Protein AF-A0A959H5J8-F1 (afdb_monomer_lite)

Foldseek 3Di:
DDPPAAADWDPVLWDADPNDIDTHRDPVVSVVCVVCVVVNVVVCVVCVVVVCVVPPPDDDDHDDHDD

Radius of gyration: 12.87 Å; chains: 1; bounding box: 30×24×27 Å

Structure (mmCIF, N/CA/C/O backbone):
data_AF-A0A959H5J8-F1
#
_entry.id   AF-A0A959H5J8-F1
#
loop_
_atom_site.group_PDB
_atom_site.id
_atom_site.type_symbol
_atom_site.label_atom_id
_atom_site.label_alt_id
_atom_site.label_comp_id
_atom_site.label_asym_id
_atom_site.label_entity_id
_atom_site.label_seq_id
_atom_site.pdbx_PDB_ins_code
_atom_site.Cartn_x
_atom_site.Cartn_y
_atom_site.Cartn_z
_atom_site.occupancy
_atom_site.B_iso_or_equiv
_atom_site.auth_seq_id
_atom_site.auth_comp_id
_atom_site.auth_asym_id
_atom_site.auth_atom_id
_atom_site.pdbx_PDB_model_num
ATOM 1 N N . MET A 1 1 ? 16.980 8.332 0.829 1.00 41.22 1 MET A N 1
ATOM 2 C CA . MET A 1 1 ? 17.397 7.736 -0.461 1.00 41.22 1 MET A CA 1
ATOM 3 C C . MET A 1 1 ? 16.709 6.388 -0.637 1.00 41.22 1 MET A C 1
ATOM 5 O O . MET A 1 1 ? 16.746 5.595 0.300 1.00 41.22 1 MET A O 1
ATOM 9 N N . SER A 1 2 ? 16.057 6.152 -1.783 1.00 48.09 2 SER A N 1
ATOM 10 C CA . SER A 1 2 ? 15.530 4.827 -2.162 1.00 48.09 2 SER A CA 1
ATOM 11 C C . SER A 1 2 ? 16.693 3.841 -2.295 1.00 48.09 2 SER A C 1
ATOM 13 O O . SER A 1 2 ? 17.756 4.229 -2.772 1.00 48.09 2 SER A O 1
ATOM 15 N N . ARG A 1 3 ? 16.533 2.594 -1.834 1.00 59.81 3 ARG A N 1
ATOM 16 C CA . ARG A 1 3 ? 17.610 1.584 -1.855 1.00 59.81 3 ARG A CA 1
ATOM 17 C C . ARG A 1 3 ? 17.521 0.605 -3.028 1.00 59.81 3 ARG A C 1
ATOM 19 O O . ARG A 1 3 ? 18.211 -0.400 -2.947 1.00 59.81 3 ARG A O 1
ATOM 26 N N . ASP A 1 4 ? 16.680 0.847 -4.042 1.00 60.41 4 ASP A N 1
ATOM 27 C CA . ASP A 1 4 ? 16.455 -0.036 -5.213 1.00 60.41 4 ASP A CA 1
ATOM 28 C C . ASP A 1 4 ? 16.410 -1.542 -4.876 1.00 60.41 4 ASP A C 1
ATOM 30 O O . ASP A 1 4 ? 16.826 -2.401 -5.647 1.00 60.41 4 ASP A O 1
ATOM 34 N N . ARG A 1 5 ? 15.899 -1.871 -3.684 1.00 64.56 5 ARG A N 1
ATOM 35 C CA . ARG A 1 5 ? 15.810 -3.229 -3.145 1.00 64.56 5 ARG A CA 1
ATOM 36 C C . ARG A 1 5 ? 14.350 -3.557 -2.912 1.00 64.56 5 ARG A C 1
ATOM 38 O O . ARG A 1 5 ? 13.657 -2.816 -2.213 1.00 64.56 5 ARG A O 1
ATOM 45 N N . LEU A 1 6 ? 13.909 -4.680 -3.464 1.00 66.56 6 LEU A N 1
ATOM 46 C CA . LEU A 1 6 ? 12.606 -5.260 -3.169 1.00 66.56 6 LEU A CA 1
ATOM 47 C C . LEU A 1 6 ? 12.722 -6.117 -1.913 1.00 66.56 6 LEU A C 1
ATOM 49 O O . LEU A 1 6 ? 13.448 -7.108 -1.901 1.00 66.56 6 LEU A O 1
ATOM 53 N N . ARG A 1 7 ? 12.008 -5.725 -0.859 1.00 70.38 7 ARG A N 1
ATOM 54 C CA . ARG A 1 7 ? 11.874 -6.538 0.352 1.00 70.38 7 ARG A CA 1
ATOM 55 C C . ARG A 1 7 ? 10.597 -7.371 0.286 1.00 70.38 7 ARG A C 1
ATOM 57 O O . ARG A 1 7 ? 9.607 -6.886 -0.269 1.00 70.38 7 ARG A O 1
ATOM 64 N N . PRO A 1 8 ? 10.602 -8.589 0.850 1.00 75.81 8 PRO A N 1
ATOM 65 C CA . PRO A 1 8 ? 9.375 -9.345 1.033 1.00 75.81 8 PRO A CA 1
ATOM 66 C C . PRO A 1 8 ? 8.413 -8.563 1.933 1.00 75.81 8 PRO A C 1
ATOM 68 O O . PRO A 1 8 ? 8.834 -7.872 2.863 1.00 75.81 8 PRO A O 1
ATOM 71 N N . ILE A 1 9 ? 7.126 -8.649 1.612 1.00 80.00 9 ILE A N 1
ATOM 72 C CA . ILE A 1 9 ? 6.050 -8.078 2.420 1.00 80.00 9 ILE A CA 1
ATOM 73 C C . ILE A 1 9 ? 5.848 -8.941 3.668 1.00 80.00 9 ILE A C 1
ATOM 75 O O . ILE A 1 9 ? 6.012 -10.160 3.592 1.00 80.00 9 ILE A O 1
ATOM 79 N N . ASP A 1 10 ? 5.476 -8.333 4.793 1.00 81.44 10 ASP A N 1
ATOM 80 C CA . ASP A 1 10 ? 5.034 -9.089 5.960 1.00 81.44 10 ASP A CA 1
ATOM 81 C C . ASP A 1 10 ? 3.499 -9.151 5.928 1.00 81.44 10 ASP A C 1
ATOM 83 O O . ASP A 1 10 ? 2.843 -8.130 6.150 1.00 81.44 10 ASP A O 1
ATOM 87 N N . PRO A 1 11 ? 2.894 -10.313 5.623 1.00 80.62 11 PRO A N 1
ATOM 88 C CA . PRO A 1 11 ? 1.444 -10.431 5.513 1.00 80.62 11 PRO A CA 1
ATOM 89 C C . PRO A 1 11 ? 0.723 -10.233 6.852 1.00 80.62 11 PRO A C 1
ATOM 91 O O . PRO A 1 11 ? -0.494 -10.073 6.852 1.00 80.62 11 PRO A O 1
ATOM 94 N N . THR A 1 12 ? 1.438 -10.235 7.982 1.00 86.62 12 THR A N 1
ATOM 95 C CA . THR A 1 12 ? 0.863 -9.937 9.301 1.00 86.62 12 THR A CA 1
ATOM 96 C C . THR A 1 12 ? 0.731 -8.433 9.555 1.00 86.62 12 THR A C 1
ATOM 98 O O . THR A 1 12 ? -0.079 -8.019 10.381 1.00 86.62 12 THR A O 1
ATOM 101 N N . LEU A 1 13 ? 1.471 -7.605 8.807 1.00 85.88 13 LEU A N 1
ATOM 102 C CA . LEU A 1 13 ? 1.467 -6.147 8.914 1.00 85.88 13 LEU A CA 1
ATOM 103 C C . LEU A 1 13 ? 0.593 -5.534 7.821 1.00 85.88 13 LEU A C 1
ATOM 105 O O . LEU A 1 13 ? 1.077 -4.946 6.847 1.00 85.88 13 LEU A O 1
ATOM 109 N N . PHE A 1 14 ? -0.718 -5.680 8.002 1.00 88.69 14 PHE A N 1
ATOM 110 C CA . PHE A 1 14 ? -1.726 -5.156 7.092 1.00 88.69 14 PHE A CA 1
ATOM 111 C C . PHE A 1 14 ? -2.716 -4.224 7.790 1.00 88.69 14 PHE A C 1
ATOM 113 O O . PHE A 1 14 ? -2.940 -4.300 8.995 1.00 88.69 14 PHE A O 1
ATOM 120 N N . GLN A 1 15 ? -3.344 -3.360 7.001 1.00 90.31 15 GLN A N 1
ATOM 121 C CA . GLN A 1 15 ? -4.492 -2.560 7.420 1.00 90.31 15 GLN A CA 1
ATOM 122 C C . GLN A 1 15 ? -5.474 -2.409 6.264 1.00 90.31 15 GLN A C 1
ATOM 124 O O . GLN A 1 15 ? -5.091 -2.472 5.096 1.00 90.31 15 GLN A O 1
ATOM 129 N N . ILE A 1 16 ? -6.744 -2.191 6.593 1.00 90.62 16 ILE A N 1
ATOM 130 C CA . ILE A 1 16 ? -7.778 -1.867 5.612 1.00 90.62 16 ILE A CA 1
ATOM 131 C C . ILE A 1 16 ? -8.076 -0.376 5.730 1.00 90.62 16 ILE A C 1
ATOM 133 O O . ILE A 1 16 ? -8.396 0.102 6.814 1.00 90.62 16 ILE A O 1
ATOM 137 N N . VAL A 1 17 ? -7.955 0.352 4.622 1.00 89.75 17 VAL A N 1
ATOM 138 C CA . VAL A 1 17 ? -8.174 1.805 4.560 1.00 89.75 17 VAL A CA 1
ATOM 139 C C . VAL A 1 17 ? -9.030 2.098 3.338 1.00 89.75 17 VAL A C 1
ATOM 141 O O . VAL A 1 17 ? -8.672 1.688 2.236 1.00 89.75 17 VAL A O 1
ATOM 144 N N . ASP A 1 18 ? -10.184 2.737 3.525 1.00 86.12 18 ASP A N 1
ATOM 145 C CA . ASP A 1 18 ? -11.154 3.028 2.455 1.00 86.12 18 ASP A CA 1
ATOM 146 C C . ASP A 1 18 ? -11.514 1.803 1.593 1.00 86.12 18 ASP A C 1
ATOM 148 O O . ASP A 1 18 ? -11.576 1.869 0.366 1.00 86.12 18 ASP A O 1
ATOM 152 N N . GLY A 1 19 ? -11.677 0.640 2.234 1.00 89.06 19 GLY A N 1
ATOM 153 C CA . GLY A 1 19 ? -11.980 -0.623 1.549 1.00 89.06 19 GLY A CA 1
ATOM 154 C C . GLY A 1 19 ? -10.801 -1.248 0.792 1.00 89.06 19 GLY A C 1
ATOM 155 O O . GLY A 1 19 ? -10.992 -2.217 0.060 1.00 89.06 19 GLY A O 1
ATOM 156 N N . ARG A 1 20 ? -9.580 -0.728 0.964 1.00 88.56 20 ARG A N 1
ATOM 157 C CA . ARG A 1 20 ? -8.361 -1.210 0.300 1.00 88.56 20 ARG A CA 1
ATOM 158 C C . ARG A 1 20 ? -7.429 -1.890 1.294 1.00 88.56 20 ARG A C 1
ATOM 160 O O . ARG A 1 20 ? -7.203 -1.378 2.387 1.00 88.56 20 ARG A O 1
ATOM 167 N N . LEU A 1 21 ? -6.868 -3.032 0.897 1.00 89.69 21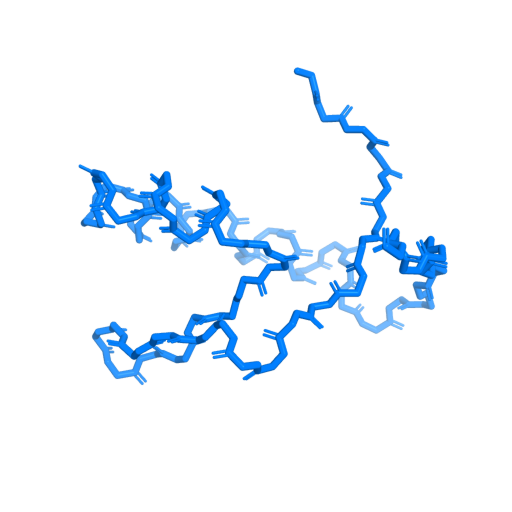 LEU A N 1
ATOM 168 C CA . LEU A 1 21 ? -5.863 -3.750 1.679 1.00 89.69 21 LEU A CA 1
ATOM 169 C C . LEU A 1 21 ? -4.489 -3.102 1.474 1.00 89.69 21 LEU A C 1
ATOM 171 O O . LEU A 1 21 ? -3.901 -3.203 0.398 1.00 89.69 21 LEU A O 1
ATOM 175 N N . MET A 1 22 ? -3.971 -2.474 2.523 1.00 89.12 22 MET A N 1
ATOM 176 C CA . MET A 1 22 ? -2.624 -1.919 2.558 1.00 89.12 22 MET A CA 1
ATOM 177 C C . MET A 1 22 ? -1.705 -2.909 3.265 1.00 89.12 22 MET A C 1
ATOM 179 O O . MET A 1 22 ? -1.915 -3.233 4.433 1.00 89.12 22 MET A O 1
ATOM 183 N N . LEU A 1 23 ? -0.680 -3.381 2.560 1.00 89.12 23 LEU A N 1
ATOM 184 C CA . LEU A 1 23 ? 0.330 -4.284 3.104 1.00 89.12 23 LEU A CA 1
ATOM 185 C C . LEU A 1 23 ? 1.639 -3.528 3.321 1.00 89.12 23 LEU A C 1
ATOM 187 O O . LEU A 1 23 ? 2.041 -2.726 2.476 1.00 89.12 23 LEU A O 1
ATOM 191 N N . GLN A 1 24 ? 2.331 -3.818 4.421 1.00 87.00 24 GLN A N 1
ATOM 192 C CA . GLN A 1 24 ? 3.624 -3.220 4.742 1.00 87.00 24 GLN A CA 1
ATOM 193 C C . GLN A 1 24 ? 4.697 -4.293 4.949 1.00 87.00 24 GLN A C 1
ATOM 195 O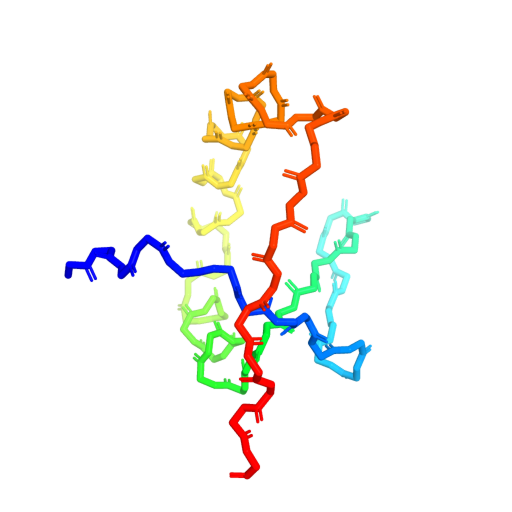 O . GLN A 1 24 ? 4.422 -5.443 5.265 1.00 87.00 24 GLN A O 1
ATOM 200 N N . HIS A 1 25 ? 5.960 -3.922 4.746 1.00 83.25 25 HIS A N 1
ATOM 201 C CA . HIS A 1 25 ? 7.095 -4.848 4.875 1.00 83.25 25 HIS A CA 1
ATOM 202 C C . HIS A 1 25 ? 7.818 -4.741 6.229 1.00 83.25 25 HIS A C 1
ATOM 204 O O . HIS A 1 25 ? 8.808 -5.429 6.458 1.00 83.25 25 HIS A O 1
ATOM 210 N N . SER A 1 26 ? 7.419 -3.802 7.094 1.00 86.25 26 SER A N 1
ATOM 211 C CA . SER A 1 26 ? 7.997 -3.634 8.432 1.00 86.25 26 SER A CA 1
ATOM 212 C C . SER A 1 26 ? 7.099 -2.791 9.333 1.00 86.25 26 SER A C 1
ATOM 214 O O . SER A 1 26 ? 6.393 -1.899 8.854 1.00 86.25 26 SER A O 1
ATOM 216 N N . GLN A 1 27 ? 7.202 -2.999 10.650 1.00 86.81 27 GLN A N 1
ATOM 217 C CA . GLN A 1 27 ? 6.451 -2.221 11.642 1.00 86.81 27 GLN A CA 1
ATOM 218 C C . GLN A 1 27 ? 6.772 -0.724 11.557 1.00 86.81 27 GLN A C 1
ATOM 220 O O . GLN A 1 27 ? 5.908 0.125 11.742 1.00 86.81 27 GLN A O 1
ATOM 225 N N . LYS A 1 28 ? 8.018 -0.375 11.216 1.00 87.38 28 LYS A N 1
ATOM 226 C CA . LYS A 1 28 ? 8.420 1.021 11.025 1.00 87.38 28 LYS A CA 1
ATOM 227 C C . LYS A 1 28 ? 7.701 1.668 9.839 1.00 87.38 28 LYS A C 1
ATOM 229 O O . LYS A 1 28 ? 7.261 2.805 9.959 1.00 87.38 28 LYS A O 1
ATOM 234 N N . ALA A 1 29 ? 7.590 0.962 8.710 1.00 85.69 29 ALA A N 1
ATOM 235 C CA . ALA A 1 29 ? 6.863 1.463 7.544 1.00 85.69 29 ALA A CA 1
ATOM 236 C C . ALA A 1 29 ? 5.371 1.626 7.853 1.00 85.69 29 ALA A C 1
ATOM 238 O O . ALA A 1 29 ? 4.790 2.643 7.496 1.00 85.69 29 ALA A O 1
ATOM 239 N N . TYR A 1 30 ? 4.792 0.670 8.584 1.00 89.12 30 TYR A N 1
ATOM 240 C CA . TYR A 1 30 ? 3.427 0.768 9.092 1.00 89.12 30 TYR A CA 1
ATOM 241 C C . TYR A 1 30 ? 3.228 2.014 9.964 1.00 89.12 30 TYR A C 1
ATOM 243 O O . TYR A 1 30 ? 2.322 2.801 9.711 1.00 89.12 30 TYR A O 1
ATOM 251 N N . ASN A 1 31 ? 4.100 2.249 10.947 1.00 91.19 31 ASN A N 1
ATOM 252 C CA . ASN A 1 31 ? 3.977 3.404 11.837 1.00 91.19 31 ASN A CA 1
ATOM 253 C C . ASN A 1 31 ? 4.088 4.728 11.062 1.00 91.19 31 ASN A C 1
ATOM 255 O O . ASN A 1 31 ? 3.211 5.573 11.189 1.00 91.19 31 ASN A O 1
ATOM 259 N N . LEU A 1 32 ? 5.098 4.868 10.193 1.00 90.12 32 L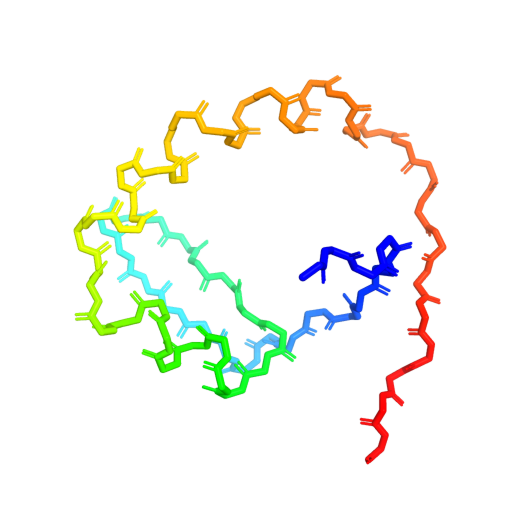EU A N 1
ATOM 260 C CA . LEU A 1 32 ? 5.282 6.060 9.350 1.00 90.12 32 LEU A CA 1
ATOM 261 C C . LEU A 1 32 ? 4.102 6.299 8.400 1.00 90.12 32 LEU A C 1
ATOM 263 O O . LEU A 1 32 ? 3.737 7.441 8.132 1.00 90.12 32 LEU A O 1
ATOM 267 N N . PHE A 1 33 ? 3.502 5.227 7.879 1.00 88.88 33 PHE A N 1
ATOM 268 C CA . PHE A 1 33 ? 2.319 5.338 7.033 1.00 88.88 33 PHE A CA 1
ATOM 269 C C . PHE A 1 33 ? 1.125 5.892 7.825 1.00 88.88 33 PHE A C 1
ATOM 271 O O . PHE A 1 33 ? 0.403 6.748 7.319 1.00 88.88 33 PHE A O 1
ATOM 278 N N . ASN A 1 34 ? 0.968 5.462 9.080 1.00 91.38 34 ASN A N 1
ATOM 279 C CA . ASN A 1 34 ? -0.123 5.879 9.961 1.00 91.38 34 ASN A CA 1
ATOM 280 C C . ASN A 1 34 ? 0.089 7.242 10.645 1.00 91.38 34 ASN A C 1
ATOM 282 O O . ASN A 1 34 ? -0.886 7.822 11.108 1.00 91.38 34 ASN A O 1
ATOM 286 N N . GLU A 1 35 ? 1.306 7.797 10.669 1.00 93.25 35 GLU A N 1
ATOM 287 C CA . GLU A 1 35 ? 1.550 9.169 11.157 1.00 93.25 35 GLU A CA 1
ATOM 288 C C . GLU A 1 35 ? 0.768 10.227 10.360 1.00 93.25 35 GLU A C 1
ATOM 290 O O . GLU A 1 35 ? 0.357 11.246 10.910 1.00 93.25 35 GLU A O 1
ATOM 295 N N . ASN A 1 36 ? 0.541 9.981 9.067 1.00 92.25 36 ASN A N 1
ATOM 296 C CA . ASN A 1 36 ? -0.305 10.810 8.212 1.00 92.25 36 ASN A CA 1
ATOM 297 C C . ASN A 1 36 ? -1.045 9.929 7.203 1.00 92.25 36 ASN A C 1
ATOM 299 O O . ASN A 1 36 ? -0.720 9.915 6.012 1.00 92.25 36 ASN A O 1
ATOM 303 N N . LEU A 1 37 ? -2.012 9.163 7.708 1.00 90.06 37 LEU A N 1
ATOM 304 C CA . LEU A 1 37 ? -2.736 8.163 6.931 1.00 90.06 37 LEU A CA 1
ATOM 305 C C . LEU A 1 37 ? -3.352 8.757 5.656 1.00 90.06 37 LEU A C 1
ATOM 307 O O . LEU A 1 37 ? -3.011 8.326 4.558 1.00 90.06 37 LEU A O 1
ATOM 311 N N . ASP A 1 38 ? -4.178 9.795 5.787 1.00 90.56 38 ASP A N 1
ATOM 312 C CA . ASP A 1 38 ? -4.901 10.399 4.661 1.00 90.56 38 ASP A CA 1
ATOM 313 C C . ASP A 1 38 ? -3.953 10.983 3.605 1.00 90.56 38 ASP A C 1
ATOM 315 O O . ASP A 1 38 ? -4.144 10.806 2.398 1.00 90.56 38 ASP A O 1
ATOM 319 N N . GLY A 1 39 ? -2.884 11.654 4.050 1.00 92.81 39 GLY A N 1
ATOM 320 C CA . GLY A 1 39 ? -1.867 12.199 3.156 1.00 92.81 39 GLY A CA 1
ATOM 321 C C . GLY A 1 39 ? -1.125 11.102 2.397 1.00 92.81 39 GLY A C 1
ATOM 322 O O . GLY A 1 39 ? -0.937 11.200 1.184 1.00 92.81 39 GLY A O 1
ATOM 323 N N . ASN A 1 40 ? -0.746 10.030 3.091 1.00 91.00 40 ASN A N 1
ATOM 324 C CA . ASN A 1 40 ? -0.033 8.909 2.493 1.00 91.00 40 ASN A CA 1
ATOM 325 C C . ASN A 1 40 ? -0.920 8.089 1.544 1.00 91.00 40 ASN A C 1
ATOM 327 O O . ASN A 1 40 ? -0.436 7.658 0.497 1.00 91.00 40 ASN A O 1
ATOM 331 N N . VAL A 1 41 ? -2.214 7.938 1.844 1.00 91.19 41 VAL A N 1
ATOM 332 C CA . VAL A 1 41 ? -3.205 7.330 0.937 1.00 91.19 41 VAL A CA 1
ATOM 333 C C . VAL A 1 41 ? -3.363 8.172 -0.329 1.00 91.19 41 VAL A C 1
ATOM 335 O O . VAL A 1 41 ? -3.302 7.642 -1.436 1.00 91.19 41 VAL A O 1
ATOM 338 N N . LYS A 1 42 ? -3.459 9.499 -0.206 1.00 92.75 42 LYS A N 1
ATOM 339 C CA . LYS A 1 42 ? -3.551 10.388 -1.373 1.00 92.75 42 LYS A CA 1
ATOM 340 C C . LYS A 1 42 ? -2.303 10.331 -2.260 1.00 92.75 42 LYS A C 1
ATOM 342 O O . LYS A 1 42 ? -2.402 10.373 -3.486 1.00 92.75 42 LYS A O 1
ATOM 347 N N . LEU A 1 43 ? -1.118 10.235 -1.654 1.00 90.88 43 LEU A N 1
ATOM 348 C CA . LEU A 1 43 ? 0.133 10.049 -2.394 1.00 90.88 43 LEU A CA 1
ATOM 349 C C . LEU A 1 43 ? 0.169 8.679 -3.083 1.00 90.88 43 LEU A C 1
ATOM 351 O O . LEU A 1 43 ? 0.574 8.594 -4.242 1.00 90.88 43 LEU A O 1
ATOM 355 N N . ALA A 1 44 ? -0.277 7.621 -2.401 1.00 89.31 44 ALA A N 1
ATOM 356 C CA . ALA A 1 44 ? -0.403 6.286 -2.977 1.00 89.31 44 ALA A CA 1
ATOM 357 C C . ALA A 1 44 ? -1.295 6.296 -4.229 1.00 89.31 44 ALA A C 1
ATOM 359 O O . ALA A 1 44 ? -0.873 5.803 -5.275 1.00 89.31 44 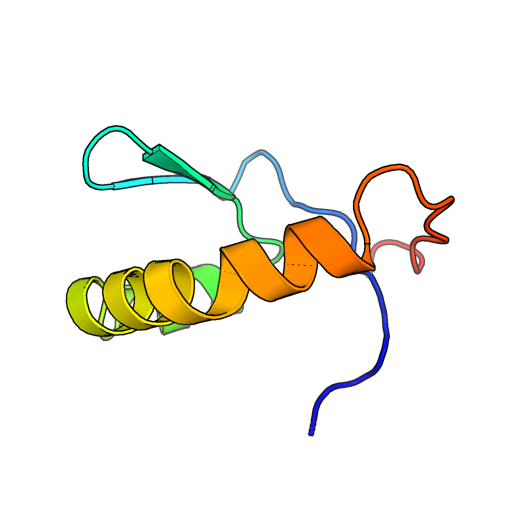ALA A O 1
ATOM 360 N N . ASP A 1 45 ? -2.448 6.961 -4.166 1.00 89.75 45 ASP A N 1
ATOM 361 C CA . ASP A 1 45 ? -3.382 7.087 -5.291 1.00 89.75 45 ASP A CA 1
ATOM 362 C C . ASP A 1 45 ? -2.761 7.770 -6.513 1.00 89.75 45 ASP A C 1
ATOM 364 O O . ASP A 1 45 ? -3.021 7.375 -7.650 1.00 89.75 45 ASP A O 1
ATOM 368 N N . GLY A 1 46 ? -1.883 8.751 -6.292 1.00 92.00 46 GLY A N 1
ATOM 369 C CA . GLY A 1 46 ? -1.162 9.430 -7.368 1.00 92.00 46 GLY A CA 1
ATOM 370 C C . GLY A 1 46 ? 0.005 8.623 -7.947 1.00 92.00 46 GLY A C 1
ATOM 371 O O . GLY A 1 46 ? 0.205 8.602 -9.162 1.00 92.00 46 GLY A O 1
ATOM 372 N N . TYR A 1 47 ? 0.802 7.962 -7.102 1.00 89.69 47 TYR A N 1
ATOM 373 C CA . TYR A 1 47 ? 2.057 7.337 -7.539 1.00 89.69 47 TYR A CA 1
ATOM 374 C C . TYR A 1 47 ? 1.918 5.870 -7.953 1.00 89.69 47 TYR A C 1
ATOM 376 O O . TYR A 1 47 ? 2.646 5.416 -8.844 1.00 89.69 47 TYR A O 1
ATOM 384 N N . TRP A 1 48 ? 1.024 5.107 -7.324 1.00 87.88 48 TRP A N 1
ATOM 385 C CA . TRP A 1 48 ? 0.924 3.664 -7.551 1.00 87.88 48 TRP A CA 1
ATOM 386 C C . TRP A 1 48 ? 0.509 3.280 -8.970 1.00 87.88 48 TRP A C 1
ATOM 388 O O . TRP A 1 48 ? 1.166 2.389 -9.511 1.00 87.88 48 TRP A O 1
ATOM 398 N N . PRO A 1 49 ? -0.461 3.940 -9.636 1.00 88.62 49 PRO A N 1
ATOM 399 C CA . PRO A 1 49 ? -0.827 3.587 -11.009 1.00 88.62 49 PRO A CA 1
ATOM 400 C C . PRO A 1 49 ? 0.374 3.611 -11.965 1.00 88.62 49 PRO A C 1
ATOM 402 O O . PRO A 1 49 ? 0.561 2.699 -12.771 1.00 88.62 49 PRO A O 1
ATOM 405 N N . GLY A 1 50 ? 1.258 4.603 -11.810 1.00 87.56 50 GLY A N 1
ATOM 406 C CA . GLY A 1 50 ? 2.489 4.704 -12.594 1.00 87.56 50 GLY A CA 1
ATOM 407 C C . GLY A 1 50 ? 3.512 3.610 -12.272 1.00 87.56 50 GLY A C 1
ATOM 408 O O . GLY A 1 50 ? 4.222 3.155 -13.168 1.00 87.56 50 GLY A O 1
ATOM 409 N N . GLN A 1 51 ? 3.593 3.163 -11.016 1.00 83.94 51 GLN A N 1
ATOM 410 C CA . GLN A 1 51 ? 4.468 2.052 -10.625 1.00 83.94 51 GLN A CA 1
ATOM 411 C C . GLN A 1 51 ? 3.937 0.710 -11.131 1.00 83.94 51 GLN A C 1
ATOM 413 O O . GLN A 1 51 ? 4.708 -0.080 -11.674 1.00 83.94 51 GLN A O 1
ATOM 418 N N . VAL A 1 52 ? 2.626 0.476 -11.026 1.00 82.81 52 VAL A N 1
ATOM 419 C CA . VAL A 1 52 ? 1.966 -0.725 -11.552 1.00 82.81 52 VAL A CA 1
ATOM 420 C C . VAL A 1 52 ? 2.180 -0.815 -13.060 1.00 82.81 52 VAL A C 1
ATOM 422 O O . VAL A 1 52 ? 2.661 -1.839 -13.531 1.00 82.81 52 VAL A O 1
ATOM 425 N N . ALA A 1 53 ? 1.945 0.262 -13.814 1.00 84.00 53 ALA A N 1
ATOM 426 C CA . ALA A 1 53 ? 2.168 0.263 -15.262 1.00 84.00 53 ALA A CA 1
ATOM 427 C C . ALA A 1 53 ? 3.624 -0.066 -15.652 1.00 84.00 53 ALA A C 1
ATOM 429 O O . ALA A 1 53 ? 3.864 -0.717 -16.664 1.00 84.00 53 ALA A O 1
ATOM 430 N N . LYS A 1 54 ? 4.605 0.355 -14.842 1.00 81.44 54 LYS A N 1
ATOM 431 C CA . LYS A 1 54 ? 6.038 0.124 -15.100 1.00 81.44 54 LYS A CA 1
ATOM 432 C C . LYS A 1 54 ? 6.543 -1.251 -14.665 1.00 81.44 54 LYS A C 1
ATOM 434 O O . LYS A 1 54 ? 7.574 -1.693 -15.170 1.00 81.44 54 LYS A O 1
ATOM 439 N N . LYS A 1 55 ? 5.919 -1.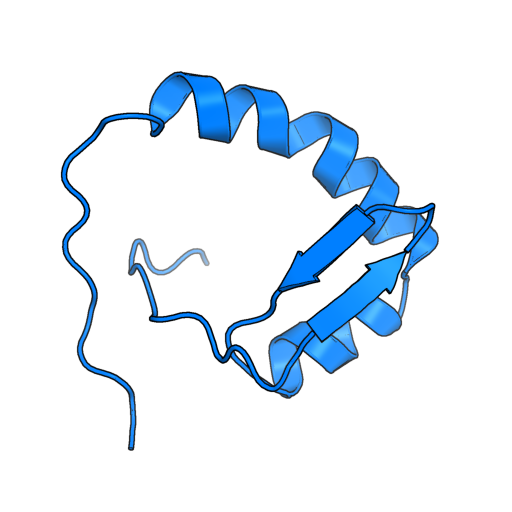867 -13.660 1.00 77.00 55 LYS A N 1
ATOM 440 C CA . LYS A 1 55 ? 6.475 -3.032 -12.945 1.00 77.00 55 LYS A CA 1
ATOM 441 C C . LYS A 1 55 ? 5.569 -4.263 -12.957 1.00 77.00 55 LYS A C 1
ATOM 443 O O . LYS A 1 55 ? 6.052 -5.350 -12.646 1.00 77.00 55 LYS A O 1
ATOM 448 N N . SER A 1 56 ? 4.291 -4.120 -13.307 1.00 73.44 56 SER A N 1
ATOM 449 C CA . SER A 1 56 ? 3.354 -5.244 -13.390 1.00 73.44 56 SER A CA 1
ATOM 450 C C . SER A 1 56 ? 3.808 -6.261 -14.441 1.00 73.44 56 SER A C 1
ATOM 452 O O . SER A 1 56 ? 4.279 -5.889 -15.514 1.00 73.44 56 SER A O 1
ATOM 454 N N . GLY A 1 57 ? 3.707 -7.551 -14.115 1.00 68.75 57 GLY A N 1
ATOM 455 C CA . GLY A 1 57 ? 4.109 -8.659 -14.992 1.00 68.75 57 GLY A CA 1
ATOM 456 C C . GLY A 1 57 ? 5.622 -8.880 -15.129 1.00 68.75 57 GLY A C 1
ATOM 457 O O . GLY A 1 57 ? 6.038 -9.853 -15.756 1.00 68.75 57 GLY A O 1
ATOM 458 N N . GLY A 1 58 ? 6.460 -8.021 -14.537 1.00 68.44 58 GLY A N 1
ATOM 459 C CA . GLY A 1 58 ? 7.912 -8.190 -14.533 1.00 68.44 58 GLY A CA 1
ATOM 460 C C . GLY A 1 58 ? 8.379 -9.227 -13.507 1.00 68.44 58 GLY A C 1
ATOM 461 O O . GLY A 1 58 ? 7.871 -9.278 -12.387 1.00 68.44 58 GLY A O 1
ATOM 462 N N . LYS A 1 59 ? 9.394 -10.032 -13.852 1.00 64.38 59 LYS A N 1
ATOM 463 C CA . LYS A 1 59 ? 10.094 -10.875 -12.867 1.00 64.38 59 LYS A CA 1
ATOM 464 C C . LYS A 1 59 ? 10.793 -9.972 -11.849 1.00 64.38 59 LYS A C 1
ATOM 466 O O . LYS A 1 59 ? 11.669 -9.192 -12.217 1.00 64.38 59 LYS A O 1
ATOM 471 N N . VAL A 1 60 ? 10.419 -10.088 -10.579 1.00 66.12 60 VAL A N 1
ATOM 472 C CA . VAL A 1 60 ? 11.059 -9.379 -9.464 1.00 66.12 60 VAL A CA 1
ATOM 473 C C . VAL A 1 60 ? 11.978 -10.324 -8.696 1.00 66.12 60 VAL A C 1
ATOM 475 O O . VAL A 1 60 ? 11.581 -11.427 -8.331 1.00 66.12 60 VAL A O 1
ATOM 478 N N . ALA A 1 61 ? 13.215 -9.882 -8.462 1.00 63.97 61 ALA A N 1
ATOM 479 C CA . ALA A 1 61 ? 14.142 -10.527 -7.541 1.00 63.97 61 ALA A CA 1
ATOM 480 C C . ALA A 1 61 ? 13.957 -9.905 -6.150 1.00 63.97 61 ALA A C 1
ATOM 482 O O . ALA A 1 61 ? 14.085 -8.688 -5.993 1.00 63.97 61 ALA A O 1
ATOM 483 N N . TYR A 1 62 ? 13.623 -10.730 -5.161 1.00 63.53 62 TYR A N 1
ATOM 484 C CA . TYR A 1 62 ? 13.482 -10.303 -3.772 1.00 63.53 62 TYR A CA 1
ATOM 485 C C . TYR A 1 62 ? 14.829 -10.405 -3.060 1.00 63.53 62 TYR A C 1
ATOM 487 O O . TYR A 1 62 ? 15.546 -11.393 -3.219 1.00 63.53 62 TYR A O 1
ATOM 495 N N . ASP A 1 63 ? 15.165 -9.387 -2.273 1.00 60.38 63 ASP A N 1
ATOM 496 C CA . ASP A 1 63 ? 16.293 -9.458 -1.349 1.00 60.38 63 ASP A CA 1
ATOM 497 C C . ASP A 1 63 ? 15.919 -10.380 -0.176 1.00 60.38 63 ASP A C 1
ATOM 499 O O . AS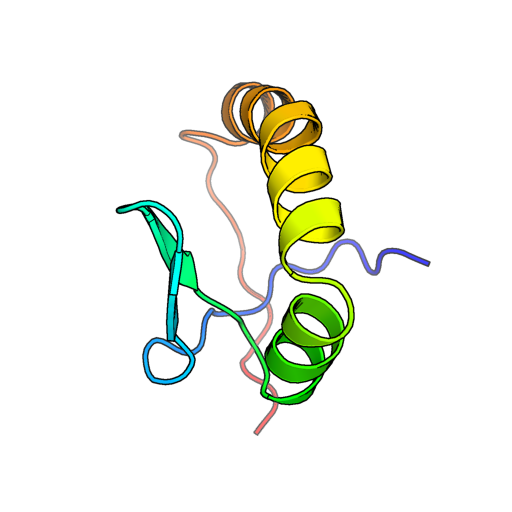P A 1 63 ? 14.743 -10.499 0.189 1.00 60.38 63 ASP A O 1
ATOM 503 N N . SER A 1 64 ? 16.911 -11.054 0.404 1.00 56.50 64 SER A N 1
ATOM 504 C CA . SER A 1 64 ? 16.676 -12.009 1.495 1.00 56.50 64 SER A CA 1
ATOM 505 C C . SER A 1 64 ? 16.007 -11.298 2.674 1.00 56.50 64 SER A C 1
ATOM 507 O O . SER A 1 64 ? 16.403 -10.184 3.033 1.00 56.50 64 SER A O 1
ATOM 509 N N . ALA A 1 65 ? 14.988 -11.923 3.275 1.00 53.66 65 ALA A N 1
ATOM 510 C CA . ALA A 1 65 ? 14.336 -11.388 4.466 1.00 53.66 65 ALA A CA 1
ATOM 511 C C . ALA A 1 65 ? 15.402 -11.116 5.537 1.00 53.66 65 ALA A C 1
ATOM 513 O O . ALA A 1 65 ? 16.166 -12.010 5.903 1.00 53.66 65 ALA A O 1
ATOM 514 N N . VAL A 1 66 ? 15.492 -9.866 5.997 1.00 52.03 66 VAL A N 1
ATOM 515 C CA . VAL A 1 66 ? 16.360 -9.536 7.129 1.00 52.03 66 VAL A CA 1
ATOM 516 C C . VAL A 1 66 ? 15.752 -10.227 8.346 1.00 52.03 66 VAL A C 1
ATOM 518 O O . VAL A 1 66 ? 14.612 -9.930 8.699 1.00 52.03 66 VAL A O 1
ATOM 521 N N . LYS A 1 67 ? 16.500 -11.193 8.883 1.00 39.81 67 LYS A N 1
ATOM 522 C CA . LYS A 1 67 ? 16.184 -11.976 10.080 1.00 39.81 67 LYS A CA 1
ATOM 523 C C . LYS A 1 67 ? 16.118 -11.096 11.324 1.00 39.81 67 LYS A C 1
ATOM 525 O O . LYS A 1 67 ? 16.914 -10.130 11.389 1.00 39.81 67 LYS A O 1
#

pLDDT: mean 79.84, std 13.77, range [39.81, 93.25]

Secondary structure (DSSP, 8-state):
-----PPPPEEEEEEEETTEEEEESSHHHHHHHHHTHHHHHHHHHHHHHHHHHHHTTPPPPPPPP--

Sequence (67 aa):
MSRDRLRPIDPTLFQIVDGRLMLQHSQKAYNLFNENLDGNVKLADGYWPGQVAKKSGGKVAYDSAVK